Protein AF-C7LYZ7-F1 (afdb_monomer)

Secondary structure (DSSP, 8-state):
--SSHHHHT-GGGTHHHHHHHHHHHHHHHHHHHHHHHHHIIIIIIS--S-HHHHHHHHHHHHHHHHHHHIIIIII----STTHHHHHHHHHHHHHHHHHHHHHHHHHHHHHHHHTT--HHHHHHHHHHHHHHHHHHHHHHHHHHHHHHHHTTTTSTTTSSTT-

pLDDT: mean 71.17, std 13.82, range [43.56, 90.25]

Structure (mmCIF, N/CA/C/O backbone):
data_AF-C7LYZ7-F1
#
_entry.id   AF-C7LYZ7-F1
#
loop_
_atom_site.group_PDB
_atom_site.id
_atom_site.type_symbol
_atom_site.label_atom_id
_atom_site.label_alt_id
_atom_site.label_comp_id
_atom_site.label_asym_id
_atom_site.label_entity_id
_atom_site.label_seq_id
_atom_site.pdbx_PDB_ins_code
_atom_site.Cartn_x
_atom_site.Cartn_y
_atom_site.Cartn_z
_atom_site.occupancy
_atom_site.B_iso_or_equiv
_atom_site.auth_seq_id
_atom_site.auth_comp_id
_atom_site.auth_asym_id
_atom_site.auth_atom_id
_atom_site.pdbx_PDB_model_num
ATOM 1 N N . MET A 1 1 ? -44.306 13.795 14.047 1.00 50.28 1 MET A N 1
ATOM 2 C CA . MET A 1 1 ? -44.789 12.397 13.945 1.00 50.28 1 MET A CA 1
ATOM 3 C C . MET A 1 1 ? -43.818 11.429 13.235 1.00 50.28 1 MET A C 1
ATOM 5 O O . MET A 1 1 ? -44.211 10.311 12.965 1.00 50.28 1 MET A O 1
ATOM 9 N N . GLY A 1 2 ? -42.547 11.789 12.971 1.00 52.91 2 GLY A N 1
ATOM 10 C CA . GLY A 1 2 ? -41.602 10.920 12.230 1.00 52.91 2 GLY A CA 1
ATOM 11 C C . GLY A 1 2 ? -40.588 10.125 13.072 1.00 52.91 2 GLY A C 1
ATOM 12 O O . GLY A 1 2 ? -39.885 9.275 12.542 1.00 52.91 2 GLY A O 1
ATOM 13 N N . ARG A 1 3 ? -40.490 10.374 14.387 1.00 52.78 3 ARG A N 1
ATOM 14 C CA . ARG A 1 3 ? -39.465 9.744 15.248 1.00 52.78 3 ARG A CA 1
ATOM 15 C C . ARG A 1 3 ? -39.815 8.332 15.741 1.00 52.78 3 ARG A C 1
ATOM 17 O O . ARG A 1 3 ? -38.897 7.577 16.025 1.00 52.78 3 ARG A O 1
ATOM 24 N N . ARG A 1 4 ? -41.104 7.970 15.806 1.00 51.31 4 ARG A N 1
ATOM 25 C CA . ARG A 1 4 ? -41.562 6.659 16.316 1.00 51.31 4 ARG A CA 1
ATOM 26 C C . ARG A 1 4 ? -41.481 5.525 15.287 1.00 51.31 4 ARG A C 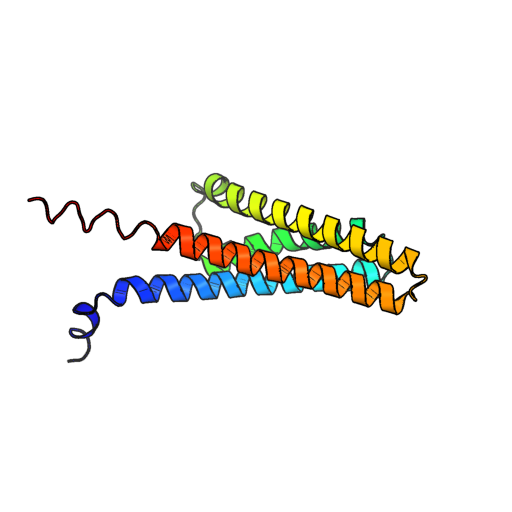1
ATOM 28 O O . ARG A 1 4 ? -41.271 4.384 15.668 1.00 51.31 4 ARG A O 1
ATOM 35 N N . LEU A 1 5 ? -41.571 5.825 13.988 1.00 53.69 5 LEU A N 1
ATOM 36 C CA . LEU A 1 5 ? -41.497 4.794 12.939 1.00 53.69 5 LEU A CA 1
ATOM 37 C C . LEU A 1 5 ? -40.081 4.211 12.770 1.00 53.69 5 LEU A C 1
ATOM 39 O O . LEU A 1 5 ? -39.929 3.065 12.362 1.00 53.69 5 LEU A O 1
ATOM 43 N N . LEU A 1 6 ? -39.043 4.960 13.155 1.00 51.03 6 LEU A N 1
ATOM 44 C CA . LEU A 1 6 ? -37.646 4.509 13.094 1.00 51.03 6 LEU A CA 1
ATOM 45 C C . LEU A 1 6 ? -37.249 3.561 14.241 1.00 51.03 6 LEU A C 1
ATOM 47 O O . LEU A 1 6 ? -36.173 2.963 14.190 1.00 51.03 6 LEU A O 1
ATOM 51 N N . GLU A 1 7 ? -38.083 3.426 15.275 1.00 48.69 7 GLU A N 1
ATOM 52 C CA . GLU A 1 7 ? -37.839 2.518 16.406 1.00 48.69 7 GLU A CA 1
ATOM 53 C C . GLU A 1 7 ? -38.352 1.099 16.141 1.00 48.69 7 GLU A C 1
ATOM 55 O O . GLU A 1 7 ? -37.718 0.142 16.575 1.00 48.69 7 GLU A O 1
ATOM 60 N N . VAL A 1 8 ? -39.424 0.950 15.357 1.00 53.84 8 VAL A N 1
ATOM 61 C CA . VAL A 1 8 ? -40.086 -0.345 15.112 1.00 53.84 8 VAL A CA 1
ATOM 62 C C . VAL A 1 8 ? -39.272 -1.262 14.188 1.00 53.84 8 VAL A C 1
ATOM 64 O O . VAL A 1 8 ? -39.358 -2.478 14.295 1.00 53.84 8 VAL A O 1
ATOM 67 N N . VAL A 1 9 ? -38.423 -0.706 13.318 1.00 53.12 9 VAL A N 1
ATOM 68 C CA . VAL A 1 9 ? -37.686 -1.491 12.303 1.00 53.12 9 VAL A CA 1
ATOM 69 C C . VAL A 1 9 ? -36.287 -1.924 12.782 1.00 53.12 9 VAL A C 1
ATOM 71 O O . VAL A 1 9 ? -35.526 -2.521 12.031 1.00 53.12 9 VAL A O 1
ATOM 74 N N . GLY A 1 10 ? -35.866 -1.599 14.012 1.00 48.47 10 GLY A N 1
ATOM 75 C CA . GLY A 1 10 ? -34.517 -1.955 14.500 1.00 48.47 10 GLY A CA 1
ATOM 76 C C . GLY A 1 10 ? -33.351 -1.314 13.717 1.00 48.47 10 GLY A C 1
ATOM 77 O O . GLY A 1 10 ? -32.180 -1.525 14.043 1.00 48.47 10 GLY A O 1
ATOM 78 N N . LEU A 1 11 ? -33.646 -0.462 12.726 1.00 50.16 11 LEU A N 1
ATOM 79 C CA . LEU A 1 11 ? -32.671 0.167 11.831 1.00 50.16 11 LEU A CA 1
ATOM 80 C C . LEU A 1 11 ? -31.683 1.072 12.573 1.00 50.16 11 LEU A C 1
ATOM 82 O O . LEU A 1 11 ? -30.553 1.241 12.121 1.00 50.16 11 LEU A O 1
ATOM 86 N N . ARG A 1 12 ? -32.042 1.584 13.758 1.00 46.50 12 ARG A N 1
ATOM 87 C CA . ARG A 1 12 ? -31.155 2.404 14.603 1.00 46.50 12 ARG A CA 1
ATOM 88 C C . ARG A 1 12 ? -29.850 1.715 15.015 1.00 46.50 12 ARG A C 1
ATOM 90 O O . ARG A 1 12 ? -28.886 2.424 15.288 1.00 46.50 12 ARG A O 1
ATOM 97 N N . ARG A 1 13 ? -29.781 0.378 15.054 1.00 50.19 13 ARG A N 1
ATOM 98 C CA . ARG A 1 13 ? -28.527 -0.341 15.360 1.00 50.19 13 ARG A CA 1
ATOM 99 C C . ARG A 1 13 ? -27.584 -0.457 14.156 1.00 50.19 13 ARG A C 1
ATOM 101 O O . ARG A 1 13 ? -26.376 -0.533 14.363 1.00 50.19 13 ARG A O 1
ATOM 108 N N . PHE A 1 14 ? -28.098 -0.394 12.925 1.00 48.72 14 PHE A N 1
ATOM 109 C CA . PHE A 1 14 ? -27.309 -0.582 11.698 1.00 48.72 14 PHE A CA 1
ATOM 110 C C . PHE A 1 14 ? -26.725 0.722 11.125 1.00 48.72 14 PHE A C 1
ATOM 112 O O . PHE A 1 14 ? -25.580 0.726 10.672 1.00 48.72 14 PHE A O 1
ATOM 119 N N . VAL A 1 15 ? -27.438 1.853 11.223 1.00 50.16 15 VAL A N 1
ATOM 120 C CA . VAL A 1 15 ? -26.932 3.166 10.758 1.00 50.16 15 VAL A CA 1
ATOM 121 C C . VAL A 1 15 ? -25.587 3.583 11.399 1.00 50.16 15 VAL A C 1
ATOM 123 O O . VAL A 1 15 ? -24.696 4.022 10.670 1.00 50.16 15 VAL A O 1
ATOM 126 N N . PRO A 1 16 ? -25.355 3.423 12.722 1.00 52.34 16 PRO A N 1
ATOM 127 C CA . PRO A 1 16 ? -24.098 3.852 13.341 1.00 52.34 16 PRO A CA 1
ATOM 128 C C . PRO A 1 16 ? -22.909 2.915 13.074 1.00 52.34 16 PRO A C 1
ATOM 130 O O . PRO A 1 16 ? -21.777 3.308 13.363 1.00 52.34 16 PRO A O 1
ATOM 133 N N . LEU A 1 17 ? -23.135 1.696 12.567 1.00 56.53 17 LEU A N 1
ATOM 134 C CA . LEU A 1 17 ? -22.073 0.781 12.123 1.00 56.53 17 LEU A CA 1
ATOM 135 C C . LEU A 1 17 ? -21.602 1.136 10.708 1.00 56.53 17 LEU A C 1
ATOM 137 O O . LEU A 1 17 ? -20.402 1.126 10.445 1.00 56.53 17 LEU A O 1
ATOM 141 N N . TRP A 1 18 ? -22.534 1.522 9.834 1.00 56.28 18 TRP A N 1
ATOM 142 C CA . TRP A 1 18 ? -22.247 1.899 8.450 1.00 56.28 18 TRP A CA 1
ATOM 143 C C . TRP A 1 18 ? -21.460 3.214 8.342 1.00 56.28 18 TRP A C 1
ATOM 145 O O . TRP A 1 18 ? -20.471 3.283 7.620 1.00 56.28 18 TRP A O 1
ATOM 155 N N . ASP A 1 19 ? -21.817 4.238 9.124 1.00 63.03 19 ASP A N 1
ATOM 156 C CA . ASP A 1 19 ? -21.086 5.521 9.141 1.00 63.03 19 ASP A CA 1
ATOM 157 C C . ASP A 1 19 ? -19.657 5.369 9.708 1.00 63.03 19 ASP A C 1
ATOM 159 O O . ASP A 1 19 ? -18.693 5.931 9.189 1.00 63.03 19 ASP A O 1
ATOM 163 N N . ARG A 1 20 ? -19.476 4.524 10.734 1.00 60.47 20 ARG A N 1
ATOM 164 C CA . ARG A 1 20 ? -18.139 4.189 11.260 1.00 60.47 20 ARG A CA 1
ATOM 165 C C . ARG A 1 20 ? -17.304 3.402 10.256 1.00 60.47 20 ARG A C 1
ATOM 167 O O . ARG A 1 20 ? -16.104 3.647 10.151 1.00 60.47 20 ARG A O 1
ATOM 174 N N . PHE A 1 21 ? -17.933 2.495 9.514 1.00 66.50 21 PHE A N 1
ATOM 175 C CA . PHE A 1 21 ? -17.274 1.750 8.452 1.00 66.50 21 PHE A CA 1
ATOM 176 C C . PHE A 1 21 ? -16.768 2.676 7.342 1.00 66.50 21 PHE A C 1
ATOM 178 O O . PHE A 1 21 ? -15.597 2.591 6.988 1.00 66.50 21 PHE A O 1
ATOM 185 N N . TRP A 1 22 ? -17.586 3.612 6.853 1.00 63.69 22 TRP A N 1
ATOM 186 C CA . TRP A 1 22 ? -17.166 4.546 5.802 1.00 63.69 22 TRP A CA 1
ATOM 187 C C . TRP A 1 22 ? -16.063 5.505 6.243 1.00 63.69 22 TRP A C 1
ATOM 189 O O . TRP A 1 22 ? -15.151 5.786 5.470 1.00 63.69 22 TRP A O 1
ATOM 199 N N . ARG A 1 23 ? -16.077 5.961 7.498 1.00 65.31 23 ARG A N 1
ATOM 200 C CA . ARG A 1 23 ? -14.982 6.779 8.048 1.00 65.31 23 ARG A CA 1
ATOM 201 C C . ARG A 1 23 ? -13.684 5.994 8.175 1.00 65.31 23 ARG A C 1
ATOM 203 O O . ARG A 1 23 ? -12.618 6.527 7.879 1.00 65.31 23 ARG 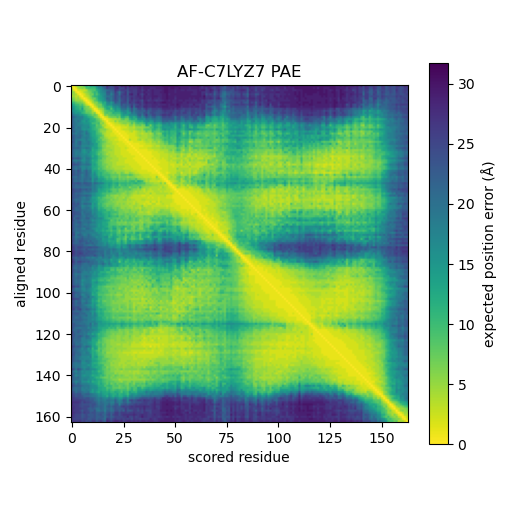A O 1
ATOM 210 N N . TYR A 1 24 ? -13.771 4.726 8.569 1.00 64.06 24 TYR A N 1
ATOM 211 C CA . TYR A 1 24 ? -12.618 3.835 8.588 1.00 64.06 24 TYR A CA 1
ATOM 212 C C . TYR A 1 24 ? -12.090 3.535 7.185 1.00 64.06 24 TYR A C 1
ATOM 214 O O . TYR A 1 24 ? -10.887 3.601 6.948 1.00 64.06 24 TYR A O 1
ATOM 222 N N . ALA A 1 25 ? -12.996 3.244 6.253 1.00 69.06 25 ALA A N 1
ATOM 223 C CA . ALA A 1 25 ? -12.702 3.027 4.847 1.00 69.06 25 ALA A CA 1
ATOM 224 C C . ALA A 1 25 ? -11.985 4.239 4.244 1.00 69.06 25 ALA A C 1
ATOM 226 O O . ALA A 1 25 ? -10.918 4.078 3.661 1.00 69.06 25 ALA A O 1
ATOM 227 N N . ALA A 1 26 ? -12.523 5.443 4.451 1.00 67.62 26 ALA A N 1
ATOM 228 C CA . ALA A 1 26 ? -11.943 6.692 3.971 1.00 67.62 26 ALA A CA 1
ATOM 229 C C . ALA A 1 26 ? -10.573 6.975 4.606 1.00 67.62 26 ALA A C 1
ATOM 231 O O . ALA A 1 26 ? -9.635 7.329 3.896 1.00 67.62 26 ALA A O 1
ATOM 232 N N . GLY A 1 27 ? -10.431 6.758 5.919 1.00 67.44 27 GLY A N 1
ATOM 233 C CA . GLY A 1 27 ? -9.149 6.894 6.615 1.00 67.44 27 GLY A CA 1
ATOM 234 C C . GLY A 1 27 ? -8.094 5.930 6.073 1.00 67.44 27 GLY A C 1
ATOM 235 O O . GLY A 1 27 ? -6.987 6.351 5.761 1.00 67.44 27 GLY A O 1
ATOM 236 N N . SER A 1 28 ? -8.460 4.660 5.878 1.00 68.75 28 SER A N 1
ATOM 237 C CA . SER A 1 28 ? -7.573 3.634 5.319 1.00 68.75 28 SER A CA 1
ATOM 238 C C . SER A 1 28 ? -7.246 3.856 3.836 1.00 68.75 28 SER A C 1
ATOM 240 O O . SER A 1 28 ? -6.181 3.443 3.378 1.00 68.75 28 SER A O 1
ATOM 242 N N . ALA A 1 29 ? -8.152 4.467 3.072 1.00 71.88 29 ALA A N 1
ATOM 243 C CA . ALA A 1 29 ? -7.925 4.799 1.670 1.00 71.88 29 ALA A CA 1
ATOM 244 C C . ALA A 1 29 ? -6.968 5.989 1.533 1.00 71.88 29 ALA A C 1
ATOM 246 O O . ALA A 1 29 ? -6.008 5.911 0.771 1.00 71.88 29 ALA A O 1
ATOM 247 N N . ALA A 1 30 ? -7.163 7.051 2.324 1.00 70.56 30 ALA A N 1
ATOM 248 C CA . ALA A 1 30 ? -6.273 8.216 2.339 1.00 70.56 30 ALA A CA 1
ATOM 249 C C . ALA A 1 30 ? -4.818 7.818 2.625 1.00 70.56 30 ALA A C 1
ATOM 251 O O . ALA A 1 30 ? -3.870 8.366 2.066 1.00 70.56 30 ALA A O 1
ATOM 252 N N . THR A 1 31 ? -4.642 6.812 3.469 1.00 70.94 31 THR A N 1
ATOM 253 C CA . THR A 1 31 ? -3.328 6.318 3.851 1.00 70.94 31 THR A CA 1
ATOM 254 C C . THR A 1 31 ? -2.700 5.404 2.818 1.00 70.94 31 THR A C 1
ATOM 256 O O . THR A 1 31 ? -1.495 5.479 2.600 1.00 70.94 31 THR A O 1
ATOM 259 N N . ALA A 1 32 ? -3.509 4.583 2.143 1.00 75.06 32 ALA A N 1
ATOM 260 C CA . ALA A 1 32 ? -3.043 3.803 1.003 1.00 75.06 32 ALA A CA 1
ATOM 261 C C . ALA A 1 32 ? -2.561 4.731 -0.124 1.00 75.06 32 ALA A C 1
ATOM 263 O O . ALA A 1 32 ? -1.498 4.501 -0.691 1.00 75.06 32 ALA A O 1
ATOM 264 N N . VAL A 1 33 ? -3.285 5.829 -0.378 1.00 80.12 33 VAL A N 1
ATOM 265 C CA . VAL A 1 33 ? -2.866 6.871 -1.330 1.00 80.12 33 VAL A CA 1
ATOM 266 C C . VAL A 1 33 ? -1.533 7.487 -0.916 1.00 80.12 33 VAL A C 1
ATOM 268 O O . VAL A 1 33 ? -0.642 7.610 -1.749 1.00 80.12 33 VAL A O 1
ATOM 271 N N . LEU A 1 34 ? -1.350 7.823 0.364 1.00 82.31 34 LEU A N 1
ATOM 272 C CA . LEU A 1 34 ? -0.072 8.352 0.840 1.00 82.31 34 LEU A CA 1
ATOM 273 C C . LEU A 1 34 ? 1.080 7.363 0.614 1.00 82.31 34 LEU A C 1
ATOM 275 O O . LEU A 1 34 ? 2.111 7.748 0.070 1.00 82.31 34 LEU A O 1
ATOM 279 N N . SER A 1 35 ? 0.903 6.092 0.981 1.00 81.06 35 SER A N 1
ATOM 280 C CA . SER A 1 35 ? 1.904 5.052 0.727 1.00 81.06 35 SER A CA 1
ATOM 281 C C . SER A 1 35 ? 2.199 4.883 -0.766 1.00 81.06 35 SER A C 1
ATOM 283 O O . SER A 1 35 ? 3.360 4.735 -1.133 1.00 81.06 35 SER A O 1
ATOM 285 N N . GLN A 1 36 ? 1.191 4.966 -1.638 1.00 84.62 36 GLN A N 1
ATOM 286 C CA . GLN A 1 36 ? 1.385 4.926 -3.091 1.00 84.62 36 GLN A CA 1
ATOM 287 C C . GLN A 1 36 ? 2.223 6.110 -3.596 1.00 84.62 36 GLN A C 1
ATOM 289 O O . GLN A 1 36 ? 3.091 5.935 -4.449 1.00 84.62 36 GLN A O 1
ATOM 294 N N . LEU A 1 37 ? 1.979 7.317 -3.076 1.00 85.25 37 LEU A N 1
ATOM 295 C CA . LEU A 1 37 ? 2.734 8.512 -3.458 1.00 85.25 37 LEU A CA 1
ATOM 296 C C . LEU A 1 37 ? 4.195 8.425 -3.018 1.00 85.25 37 LEU A C 1
ATOM 298 O O . LEU A 1 37 ? 5.082 8.798 -3.781 1.00 85.25 37 LEU A O 1
ATOM 302 N N . VAL A 1 38 ? 4.458 7.902 -1.818 1.00 84.25 38 VAL A N 1
ATOM 303 C CA . VAL A 1 38 ? 5.836 7.689 -1.353 1.00 84.25 38 VAL A CA 1
ATOM 304 C C . VAL A 1 38 ? 6.551 6.683 -2.252 1.00 84.25 38 VAL A C 1
ATOM 306 O O . VAL A 1 38 ? 7.684 6.946 -2.646 1.00 84.25 38 VAL A O 1
ATOM 309 N N . LEU A 1 39 ? 5.891 5.582 -2.634 1.00 83.12 39 LEU A N 1
ATOM 310 C CA . LEU A 1 39 ? 6.481 4.609 -3.555 1.00 83.12 39 LEU A CA 1
ATOM 311 C C . LEU A 1 39 ? 6.811 5.247 -4.910 1.00 83.12 39 LEU A C 1
ATOM 313 O O . LEU A 1 39 ? 7.936 5.116 -5.381 1.00 83.12 39 LEU A O 1
ATOM 317 N N . LEU A 1 40 ? 5.869 6.004 -5.484 1.00 84.56 40 LEU A N 1
ATOM 318 C CA . LEU A 1 40 ? 6.065 6.722 -6.746 1.00 84.56 40 LEU A CA 1
ATOM 319 C C . LEU A 1 40 ? 7.292 7.644 -6.692 1.00 84.56 40 LEU A C 1
ATOM 321 O O . LEU A 1 40 ? 8.100 7.657 -7.616 1.00 84.56 40 LEU A O 1
ATOM 325 N N . VAL A 1 41 ? 7.449 8.405 -5.607 1.00 84.25 41 VAL A N 1
ATOM 326 C CA . VAL A 1 41 ? 8.579 9.330 -5.453 1.00 84.25 41 VAL A CA 1
ATOM 327 C C . VAL A 1 41 ? 9.895 8.570 -5.297 1.00 84.25 41 VAL A C 1
ATOM 329 O O . VAL A 1 41 ? 10.860 8.858 -6.001 1.00 84.25 41 VAL A O 1
ATOM 332 N N . VAL A 1 42 ? 9.944 7.596 -4.390 1.00 82.94 42 VAL A N 1
ATOM 333 C CA . VAL A 1 42 ? 11.187 6.914 -4.008 1.00 82.94 42 VAL A CA 1
ATOM 334 C C . VAL A 1 42 ? 11.692 5.978 -5.109 1.00 82.94 42 VAL A C 1
ATOM 336 O O . VAL A 1 42 ? 12.891 5.974 -5.393 1.00 82.94 42 VAL A O 1
ATOM 339 N N . TYR A 1 43 ? 10.793 5.221 -5.739 1.00 82.00 43 TYR A N 1
ATOM 340 C CA . TYR A 1 43 ? 11.129 4.232 -6.763 1.00 82.00 43 TYR A CA 1
ATOM 341 C C . TYR A 1 43 ? 11.194 4.847 -8.167 1.00 82.00 43 TYR A C 1
ATOM 343 O O . TYR A 1 43 ? 12.218 4.741 -8.844 1.00 82.00 43 TYR A O 1
ATOM 351 N N . SER A 1 44 ? 10.137 5.550 -8.588 1.00 79.12 44 SER A N 1
ATOM 352 C CA . SER A 1 44 ? 9.977 5.970 -9.989 1.00 79.12 44 SER A CA 1
ATOM 353 C C . SER A 1 44 ? 10.482 7.381 -10.299 1.00 79.12 44 SER A C 1
ATOM 355 O O . SER A 1 44 ? 10.834 7.640 -11.443 1.00 79.12 44 SER A O 1
ATOM 357 N N . LEU A 1 45 ? 10.526 8.312 -9.337 1.00 79.31 45 LEU A N 1
ATOM 358 C CA . LEU A 1 45 ? 11.017 9.678 -9.604 1.00 79.31 45 LEU A CA 1
ATOM 359 C C . LEU A 1 45 ? 12.474 9.883 -9.199 1.00 79.31 45 LEU A C 1
ATOM 361 O O . LEU A 1 45 ? 13.232 10.519 -9.929 1.00 79.31 45 LEU A O 1
ATOM 365 N N . TRP A 1 46 ? 12.861 9.397 -8.022 1.00 82.25 46 TRP A N 1
ATOM 366 C CA . TRP A 1 46 ? 14.198 9.627 -7.473 1.00 82.25 46 TRP A CA 1
ATOM 367 C C . TRP A 1 46 ? 15.122 8.419 -7.571 1.00 82.25 46 TRP A C 1
ATOM 369 O O . TRP A 1 46 ? 16.328 8.587 -7.416 1.00 82.25 46 TRP A O 1
ATOM 379 N N . HIS A 1 47 ? 14.581 7.231 -7.858 1.00 82.75 47 HIS A N 1
ATOM 380 C CA . HIS A 1 47 ? 15.358 6.008 -8.084 1.00 82.75 47 HIS A CA 1
ATOM 381 C C . HIS A 1 47 ? 16.353 5.703 -6.959 1.00 82.75 47 HIS A C 1
ATOM 383 O O . HIS A 1 47 ? 17.472 5.260 -7.202 1.00 82.75 47 HIS A O 1
ATOM 389 N N . LEU A 1 48 ? 15.954 6.004 -5.722 1.00 76.81 48 LEU A N 1
ATOM 390 C CA . LEU A 1 48 ? 16.845 5.940 -4.564 1.00 76.81 48 LEU A CA 1
ATOM 391 C C . LEU A 1 48 ? 17.020 4.518 -4.045 1.00 76.81 48 LEU A C 1
ATOM 393 O O . LEU A 1 48 ? 18.002 4.244 -3.363 1.00 76.81 48 LEU A O 1
ATOM 397 N N . LEU A 1 49 ? 16.036 3.657 -4.301 1.00 83.81 49 LEU A N 1
ATOM 398 C CA . LEU A 1 49 ? 15.935 2.318 -3.741 1.00 83.81 49 LEU A CA 1
ATOM 399 C C . LEU A 1 49 ? 15.417 1.340 -4.792 1.00 83.81 49 LEU A C 1
ATOM 401 O O . LEU A 1 49 ? 14.621 1.710 -5.660 1.00 83.81 49 LEU A O 1
ATOM 405 N N . ASP A 1 50 ? 15.811 0.081 -4.639 1.00 84.31 50 ASP A N 1
ATOM 406 C CA . ASP A 1 50 ? 15.236 -1.032 -5.386 1.00 84.31 50 ASP A CA 1
ATOM 407 C C . ASP A 1 50 ? 13.760 -1.245 -5.013 1.00 84.31 50 ASP A C 1
ATOM 409 O O . ASP A 1 50 ? 13.291 -0.808 -3.958 1.00 84.31 50 ASP A O 1
ATOM 413 N N . ALA A 1 51 ? 13.011 -1.943 -5.875 1.00 79.81 51 ALA A N 1
ATOM 414 C CA . ALA A 1 51 ? 11.552 -2.078 -5.771 1.00 79.81 51 ALA A CA 1
ATOM 415 C C . ALA A 1 51 ? 11.087 -2.575 -4.389 1.00 79.81 51 ALA A C 1
ATOM 417 O O . ALA A 1 51 ? 10.124 -2.060 -3.814 1.00 79.81 51 ALA A O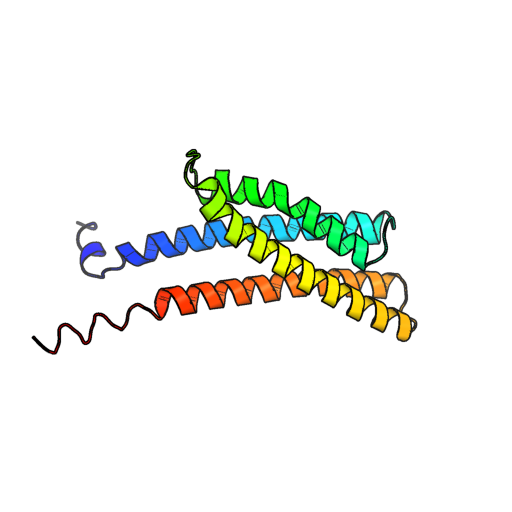 1
ATOM 418 N N . ARG A 1 52 ? 11.815 -3.546 -3.831 1.00 79.69 52 ARG A N 1
ATOM 419 C CA . ARG A 1 52 ? 11.561 -4.111 -2.506 1.00 79.69 52 ARG A CA 1
ATOM 420 C C . ARG A 1 52 ? 11.745 -3.078 -1.392 1.00 79.69 52 ARG A C 1
ATOM 422 O O . ARG A 1 52 ? 10.849 -2.895 -0.569 1.00 79.69 52 ARG A O 1
ATOM 429 N N . ASP A 1 53 ? 12.888 -2.404 -1.361 1.00 80.56 53 ASP A N 1
ATOM 430 C CA . ASP A 1 53 ? 13.217 -1.449 -0.300 1.00 80.56 53 ASP A CA 1
ATOM 431 C C . ASP A 1 53 ? 12.334 -0.201 -0.387 1.00 80.56 53 ASP A C 1
ATOM 433 O O . ASP A 1 53 ? 11.880 0.323 0.634 1.00 80.56 53 ASP A O 1
ATOM 437 N N . ALA A 1 54 ? 11.986 0.216 -1.605 1.00 82.50 54 ALA A N 1
ATOM 438 C CA . ALA A 1 54 ? 11.029 1.284 -1.839 1.00 82.50 54 ALA A CA 1
ATOM 439 C C . ALA A 1 54 ? 9.629 0.929 -1.305 1.00 82.50 54 ALA A C 1
ATOM 441 O O . ALA A 1 54 ? 9.009 1.764 -0.644 1.00 82.50 54 ALA A O 1
ATOM 442 N N . ALA A 1 55 ? 9.145 -0.305 -1.507 1.00 80.56 55 ALA A N 1
ATOM 443 C CA . ALA A 1 55 ? 7.866 -0.775 -0.958 1.00 80.56 55 ALA A CA 1
ATOM 444 C C . ALA A 1 55 ? 7.862 -0.797 0.580 1.00 80.56 55 ALA A C 1
ATOM 446 O O . ALA A 1 55 ? 6.877 -0.389 1.215 1.00 80.56 55 ALA A O 1
ATOM 447 N N . ILE A 1 56 ? 8.982 -1.202 1.189 1.00 82.44 56 ILE A N 1
ATOM 448 C CA . ILE A 1 56 ? 9.152 -1.187 2.644 1.00 82.44 56 ILE A CA 1
ATOM 449 C C . ILE A 1 56 ? 9.074 0.245 3.173 1.00 82.44 56 ILE A C 1
ATOM 451 O O . ILE A 1 56 ? 8.262 0.534 4.057 1.00 82.44 56 ILE A O 1
ATOM 455 N N . VAL A 1 57 ? 9.866 1.161 2.613 1.00 84.31 57 VAL A N 1
ATOM 456 C CA . VAL A 1 57 ? 9.887 2.571 3.027 1.00 84.31 57 VAL A CA 1
ATOM 457 C C . VAL A 1 57 ? 8.524 3.227 2.816 1.00 84.31 57 VAL A C 1
ATOM 459 O O . VAL A 1 57 ? 8.014 3.886 3.723 1.00 84.31 57 VAL A O 1
ATOM 462 N N . ALA A 1 58 ? 7.887 2.997 1.669 1.00 82.94 58 ALA A N 1
ATOM 463 C CA . ALA A 1 58 ? 6.565 3.525 1.349 1.00 82.94 58 ALA A CA 1
ATOM 464 C C . ALA A 1 58 ? 5.491 3.102 2.359 1.00 82.94 58 ALA A C 1
ATOM 466 O O . ALA A 1 58 ? 4.644 3.906 2.771 1.00 82.94 58 ALA A O 1
ATOM 467 N N . THR A 1 59 ? 5.539 1.849 2.804 1.00 78.81 59 THR A N 1
ATOM 468 C CA . THR A 1 59 ? 4.611 1.354 3.819 1.00 78.81 59 THR A CA 1
ATOM 469 C C . THR A 1 59 ? 4.949 1.929 5.194 1.00 78.81 59 THR A C 1
ATOM 471 O O . THR A 1 59 ? 4.056 2.420 5.882 1.00 78.81 59 THR A O 1
ATOM 474 N N . LEU A 1 60 ? 6.228 1.944 5.590 1.00 82.31 60 LEU A N 1
ATOM 475 C CA . LEU A 1 60 ? 6.667 2.468 6.889 1.00 82.31 60 LEU A CA 1
ATOM 476 C C . LEU A 1 60 ? 6.339 3.954 7.065 1.00 82.31 60 LEU A C 1
ATOM 478 O O . LEU A 1 60 ? 5.848 4.343 8.123 1.00 82.31 60 LEU A O 1
ATOM 482 N N . VAL A 1 61 ? 6.539 4.774 6.031 1.00 81.31 61 VAL A N 1
ATOM 483 C CA . VAL A 1 61 ? 6.181 6.203 6.040 1.00 81.31 61 VAL A CA 1
ATOM 484 C C . VAL A 1 61 ? 4.665 6.399 6.116 1.00 81.31 61 VAL A C 1
ATOM 486 O O . VAL A 1 61 ? 4.194 7.352 6.736 1.00 81.31 61 VAL A O 1
ATOM 489 N N . GLY A 1 62 ? 3.882 5.478 5.550 1.00 72.00 62 GLY A N 1
ATOM 490 C CA . GLY A 1 62 ? 2.426 5.496 5.656 1.00 72.00 62 GLY A CA 1
ATOM 491 C C . GLY A 1 62 ? 1.917 5.246 7.078 1.00 72.00 62 GLY A C 1
ATOM 492 O O . GLY A 1 62 ? 0.909 5.829 7.477 1.00 72.00 62 GLY A O 1
ATOM 493 N N . ILE A 1 63 ? 2.600 4.428 7.885 1.00 72.44 63 ILE A N 1
ATOM 494 C CA . ILE A 1 63 ? 2.095 3.964 9.193 1.00 72.44 63 ILE A CA 1
ATOM 495 C C . ILE A 1 63 ? 1.806 5.108 10.193 1.00 72.44 63 ILE A C 1
ATOM 497 O O . ILE A 1 63 ? 0.697 5.116 10.746 1.00 72.44 63 ILE A O 1
ATOM 501 N N . PRO A 1 64 ? 2.717 6.072 10.453 1.00 74.62 64 PRO A N 1
ATOM 502 C CA . PRO A 1 64 ? 2.480 7.145 11.424 1.00 74.62 64 PRO A CA 1
ATOM 503 C C . PRO A 1 64 ? 1.279 8.061 11.111 1.00 74.62 64 PRO A C 1
ATOM 505 O O . PRO A 1 64 ? 0.417 8.214 11.984 1.00 74.62 64 PRO A O 1
ATOM 508 N N . PRO A 1 65 ? 1.150 8.653 9.904 1.00 70.25 65 PRO A N 1
ATOM 509 C CA . PRO A 1 65 ? 0.005 9.502 9.571 1.00 70.25 65 PRO A CA 1
ATOM 510 C C . PRO A 1 65 ? -1.295 8.702 9.535 1.00 70.25 65 PRO A C 1
ATOM 512 O O . PRO A 1 65 ? -2.333 9.212 9.953 1.00 70.25 65 PRO A O 1
ATOM 515 N N . SER A 1 66 ? -1.237 7.429 9.139 1.00 67.12 66 SER A N 1
ATOM 516 C CA . SER A 1 66 ? -2.393 6.537 9.186 1.00 67.12 66 SER A CA 1
ATOM 517 C C . SER A 1 66 ? -2.934 6.336 10.585 1.00 67.12 66 SER A C 1
ATOM 519 O O . SER A 1 66 ? -4.137 6.457 10.812 1.00 67.12 66 SER A O 1
ATOM 521 N N . TYR A 1 67 ? -2.049 6.082 11.545 1.00 67.31 67 TYR A N 1
ATOM 522 C CA . TYR A 1 67 ? -2.428 5.968 12.944 1.00 67.31 67 TYR A CA 1
ATOM 523 C C . TYR A 1 67 ? -3.044 7.275 13.461 1.00 67.31 67 TYR A C 1
ATOM 525 O O . TYR A 1 67 ? -4.075 7.256 14.140 1.00 67.31 67 TYR A O 1
ATOM 533 N N . TRP A 1 68 ? -2.451 8.416 13.101 1.00 67.88 68 TRP A N 1
ATOM 534 C CA . TRP A 1 68 ? -2.919 9.721 13.553 1.00 67.88 68 TRP A CA 1
ATOM 535 C C . TRP A 1 68 ? -4.288 10.091 12.968 1.00 67.88 68 TRP A C 1
ATOM 537 O O . TRP A 1 68 ? -5.164 10.539 13.711 1.00 67.88 68 TRP A O 1
ATOM 547 N N . LEU A 1 69 ? -4.512 9.839 11.674 1.00 66.69 69 LEU A N 1
ATOM 548 C CA . LEU A 1 69 ? -5.793 10.035 10.987 1.00 66.69 69 LEU A CA 1
ATOM 549 C C . LEU A 1 69 ? -6.879 9.120 11.549 1.00 66.69 69 LEU A C 1
ATOM 551 O O . LEU A 1 69 ? -7.952 9.603 11.908 1.00 66.69 69 LEU A O 1
ATOM 555 N N . ASN A 1 70 ? -6.597 7.823 11.709 1.00 63.34 70 ASN A N 1
ATOM 556 C CA . ASN A 1 70 ? -7.561 6.901 12.309 1.00 63.34 70 ASN A CA 1
ATOM 557 C C . ASN A 1 70 ? -7.975 7.406 13.694 1.00 63.34 70 ASN A C 1
ATOM 559 O O . ASN A 1 70 ? -9.152 7.603 13.985 1.00 63.34 70 ASN A O 1
ATOM 563 N N . ARG A 1 71 ? -6.999 7.704 14.546 1.00 63.78 71 ARG A N 1
ATOM 564 C CA . ARG A 1 71 ? -7.259 8.083 15.932 1.00 63.78 71 ARG A CA 1
ATOM 565 C C . ARG A 1 71 ? -8.015 9.404 16.066 1.00 63.78 71 ARG A C 1
ATOM 567 O O . ARG A 1 71 ? -9.017 9.475 16.782 1.00 63.78 71 ARG A O 1
ATOM 574 N N . SER A 1 72 ? -7.507 10.459 15.436 1.00 63.44 72 SER A N 1
ATOM 575 C CA . SER A 1 72 ? -8.011 11.822 15.629 1.00 63.44 72 SER A CA 1
ATOM 576 C C . SER A 1 72 ? -9.320 12.067 14.879 1.00 63.44 72 SER A C 1
ATOM 578 O O . SER A 1 72 ? -10.223 12.709 15.421 1.00 63.44 72 SER A O 1
ATOM 580 N N . TRP A 1 73 ? -9.453 11.511 13.673 1.00 61.78 73 TRP A N 1
ATOM 581 C CA . TRP A 1 73 ? -10.565 11.803 12.777 1.00 61.78 73 TRP A CA 1
ATOM 582 C C . TRP A 1 73 ? -11.677 10.757 12.856 1.00 61.78 73 TRP A C 1
ATOM 584 O O . TRP A 1 73 ? -12.833 11.113 13.094 1.00 61.78 73 TRP A O 1
ATOM 594 N N . ALA A 1 74 ? -11.349 9.467 12.736 1.00 55.72 74 ALA A N 1
ATOM 595 C CA . ALA A 1 74 ? -12.374 8.425 12.679 1.00 55.72 74 ALA A CA 1
ATOM 596 C C . ALA A 1 74 ? -12.955 8.076 14.063 1.00 55.72 74 ALA A C 1
ATOM 598 O O . ALA A 1 74 ? -14.167 7.872 14.177 1.00 55.72 74 ALA A O 1
ATOM 599 N N . TRP A 1 75 ? -12.144 8.085 15.130 1.00 55.78 75 TRP A N 1
ATOM 600 C CA . TRP A 1 75 ? -12.617 7.715 16.474 1.00 55.78 75 TRP A CA 1
ATOM 601 C C . TRP A 1 75 ? -12.834 8.884 17.438 1.00 55.78 75 TRP A C 1
ATOM 603 O O . TRP A 1 75 ? -13.576 8.715 18.404 1.00 55.78 75 TRP A O 1
ATOM 613 N N . ARG A 1 76 ? -12.249 10.069 17.199 1.00 59.72 76 ARG A N 1
ATOM 614 C CA . ARG A 1 76 ? -12.348 11.252 18.090 1.00 59.72 76 ARG A CA 1
ATOM 615 C C . ARG A 1 76 ? -12.077 10.924 19.579 1.00 59.72 76 ARG A C 1
ATOM 617 O O . ARG A 1 76 ? -12.633 11.575 20.463 1.00 59.72 76 ARG A O 1
ATOM 624 N N . ARG A 1 77 ? -11.250 9.911 19.885 1.00 55.28 77 ARG A N 1
ATOM 625 C CA . ARG A 1 77 ? -10.950 9.458 21.262 1.00 55.28 77 ARG A CA 1
ATOM 626 C C . ARG A 1 77 ? -9.609 10.014 21.760 1.00 55.28 77 ARG A C 1
ATOM 628 O O . ARG A 1 77 ? -8.592 9.922 21.075 1.00 55.28 77 ARG A O 1
ATOM 635 N N . ARG A 1 78 ? -9.611 10.587 22.972 1.00 55.91 78 ARG A N 1
ATOM 636 C CA . ARG A 1 78 ? -8.448 11.221 23.638 1.00 55.91 78 ARG A CA 1
ATOM 637 C C . ARG A 1 78 ? -7.867 10.424 24.821 1.00 55.91 78 ARG A C 1
ATOM 639 O O . ARG A 1 78 ? -6.893 10.881 25.409 1.00 55.91 78 ARG A O 1
ATOM 646 N N . ASP A 1 79 ? -8.423 9.265 25.178 1.00 56.41 79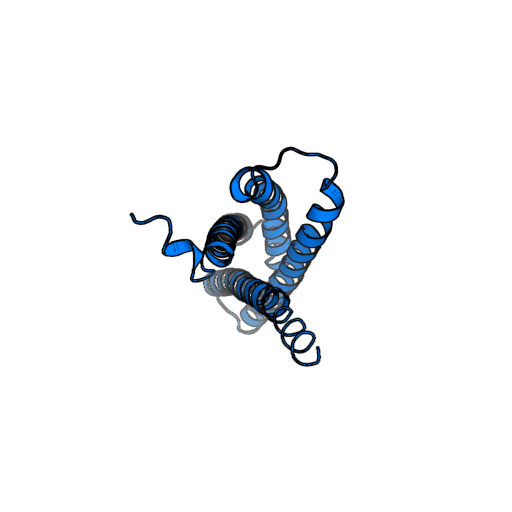 ASP A N 1
ATOM 647 C CA . ASP A 1 79 ? -7.992 8.510 26.368 1.00 56.41 79 ASP A CA 1
ATOM 648 C C . ASP A 1 79 ? -6.675 7.723 26.148 1.00 56.41 79 ASP A C 1
ATOM 650 O O . ASP A 1 79 ? -6.300 7.412 25.014 1.00 56.41 79 ASP A O 1
ATOM 654 N N . ARG A 1 80 ? -5.919 7.475 27.232 1.00 53.09 80 ARG A N 1
ATOM 655 C CA . ARG A 1 80 ? -4.607 6.788 27.215 1.00 53.09 80 ARG A CA 1
ATOM 656 C C . ARG A 1 80 ? -4.661 5.316 27.658 1.00 53.09 80 ARG A C 1
ATOM 658 O O . ARG A 1 80 ? -3.654 4.628 27.526 1.00 53.09 80 ARG A O 1
ATOM 665 N N . SER A 1 81 ? -5.777 4.815 28.192 1.00 52.00 81 SER A N 1
ATOM 666 C CA . SER A 1 81 ? -5.805 3.480 28.823 1.00 52.00 81 SER A CA 1
ATOM 667 C C . SER A 1 81 ? -5.904 2.322 27.818 1.00 52.00 81 SER A C 1
ATOM 669 O O . SER A 1 81 ? -5.482 1.204 28.099 1.00 52.00 81 SER A O 1
ATOM 671 N N . SER A 1 82 ? -6.397 2.602 26.612 1.00 56.53 82 SER A N 1
ATOM 672 C CA . SER A 1 82 ? -6.642 1.628 25.541 1.00 56.53 82 SER A CA 1
ATOM 673 C C . SER A 1 82 ? -5.490 1.491 24.529 1.00 56.53 82 SER A C 1
ATOM 675 O O . SER A 1 82 ? -5.545 0.624 23.654 1.00 56.53 82 SER A O 1
ATOM 677 N N . LEU A 1 83 ? -4.423 2.298 24.666 1.00 56.41 83 LEU A N 1
ATOM 678 C CA . LEU A 1 83 ? -3.363 2.487 23.661 1.00 56.41 83 LEU A CA 1
ATOM 679 C C . LEU A 1 83 ? -2.795 1.173 23.113 1.00 56.41 83 LEU A C 1
ATOM 681 O O . LEU A 1 83 ? -2.801 0.965 21.907 1.00 56.41 83 LEU A O 1
ATOM 685 N N . ALA A 1 84 ? -2.333 0.264 23.972 1.00 56.69 84 ALA A N 1
ATOM 686 C CA . ALA A 1 84 ? -1.695 -0.971 23.514 1.00 56.69 84 ALA A CA 1
ATOM 687 C C . ALA A 1 84 ? -2.693 -1.965 22.897 1.00 56.69 84 ALA A C 1
ATOM 689 O O . ALA A 1 84 ? -2.361 -2.654 21.935 1.00 56.69 84 ALA A O 1
ATOM 690 N N . ARG A 1 85 ? -3.927 -2.020 23.416 1.00 59.50 85 ARG A N 1
ATOM 691 C CA . ARG A 1 85 ? -4.956 -2.975 22.972 1.00 59.50 85 ARG A CA 1
ATOM 692 C C . ARG A 1 85 ? -5.549 -2.594 21.609 1.00 59.50 85 ARG A C 1
ATOM 694 O O . ARG A 1 85 ? -5.974 -3.478 20.874 1.00 59.50 85 ARG A O 1
ATOM 701 N N . GLU A 1 86 ? -5.531 -1.308 21.257 1.00 58.62 86 GLU A N 1
ATOM 702 C CA . GLU A 1 86 ? -5.957 -0.803 19.944 1.00 58.62 86 GLU A CA 1
ATOM 703 C C . GLU A 1 86 ? -4.801 -0.738 18.927 1.00 58.62 86 GLU A C 1
ATOM 705 O O . GLU A 1 86 ? -5.002 -1.009 17.742 1.00 58.62 86 GLU A O 1
ATOM 710 N N . VAL A 1 87 ? -3.576 -0.436 19.376 1.00 62.78 87 VAL A N 1
ATOM 711 C CA . VAL A 1 87 ? -2.391 -0.339 18.505 1.00 62.78 87 VAL A CA 1
ATOM 712 C C . VAL A 1 87 ? -1.932 -1.706 18.004 1.00 62.78 87 VAL A C 1
ATOM 714 O O . VAL A 1 87 ? -1.588 -1.815 16.830 1.00 62.78 87 VAL A O 1
ATOM 717 N N . LEU A 1 88 ? -1.955 -2.755 18.837 1.00 63.00 88 LEU A N 1
ATOM 718 C CA . LEU A 1 88 ? -1.481 -4.089 18.439 1.00 63.00 88 LEU A CA 1
ATOM 719 C C . LEU A 1 88 ? -2.168 -4.637 17.172 1.00 63.00 88 LEU A C 1
ATOM 721 O O . LEU A 1 88 ? -1.460 -4.985 16.227 1.00 63.00 88 LEU A O 1
ATOM 725 N N . PRO A 1 89 ? -3.515 -4.700 17.095 1.00 66.88 89 PRO A N 1
ATOM 726 C CA . PRO A 1 89 ? -4.185 -5.216 15.902 1.00 66.88 89 PRO A CA 1
ATOM 727 C C . PRO A 1 89 ? -3.972 -4.317 14.679 1.00 66.88 89 PRO A C 1
ATOM 729 O O . PRO A 1 89 ? -3.871 -4.819 13.561 1.00 66.88 89 PRO A O 1
ATOM 732 N N . TYR A 1 90 ? -3.849 -3.002 14.877 1.00 65.12 90 TYR A N 1
ATOM 733 C CA . TYR A 1 90 ? -3.529 -2.076 13.794 1.00 65.12 90 TYR A CA 1
ATOM 734 C C . TYR A 1 90 ? -2.122 -2.318 13.231 1.00 65.12 90 TYR A C 1
ATOM 736 O O . TYR A 1 90 ? -1.960 -2.448 12.020 1.00 65.12 90 TYR A O 1
ATOM 744 N N . VAL A 1 91 ? -1.112 -2.430 14.096 1.00 67.12 91 VAL A N 1
ATOM 745 C CA . VAL A 1 91 ? 0.272 -2.714 13.696 1.00 67.12 91 VAL A CA 1
ATOM 746 C C . VAL A 1 91 ? 0.369 -4.083 13.029 1.00 67.12 91 VAL A C 1
ATOM 748 O O . VAL A 1 91 ? 0.984 -4.185 11.975 1.00 67.12 91 VAL A O 1
ATOM 751 N N . ALA A 1 92 ? -0.292 -5.112 13.565 1.00 72.69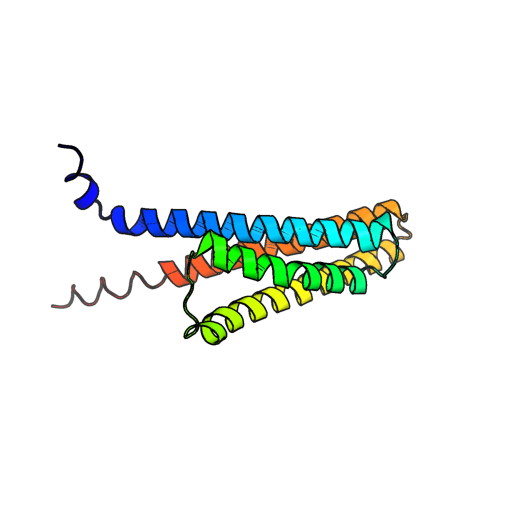 92 ALA A N 1
ATOM 752 C CA . ALA A 1 92 ? -0.323 -6.440 12.954 1.00 72.69 92 ALA A CA 1
ATOM 753 C C . ALA A 1 92 ? -0.911 -6.415 11.531 1.00 72.69 92 ALA A C 1
ATOM 755 O O . ALA A 1 92 ? -0.361 -7.029 10.615 1.00 72.69 92 ALA A O 1
ATOM 756 N N . MET A 1 93 ? -1.991 -5.658 11.315 1.00 72.69 93 MET A N 1
ATOM 757 C CA . MET A 1 93 ? -2.559 -5.466 9.977 1.00 72.69 93 MET A CA 1
ATOM 758 C C . MET A 1 93 ? -1.609 -4.699 9.056 1.00 72.69 93 MET A C 1
ATOM 760 O O . MET A 1 93 ? -1.418 -5.115 7.919 1.00 72.69 93 MET A O 1
ATOM 764 N N . SER A 1 94 ? -0.978 -3.627 9.538 1.00 71.88 94 SER A N 1
ATOM 765 C CA . SER A 1 94 ? -0.000 -2.863 8.753 1.00 71.88 94 SER A CA 1
ATOM 766 C C . SER A 1 94 ? 1.214 -3.708 8.362 1.00 71.88 94 SER A C 1
ATOM 768 O O . SER A 1 94 ? 1.676 -3.619 7.231 1.00 71.88 94 SER A O 1
ATOM 770 N N . LEU A 1 95 ? 1.696 -4.572 9.260 1.00 79.75 95 LEU A N 1
ATOM 771 C CA . LEU A 1 95 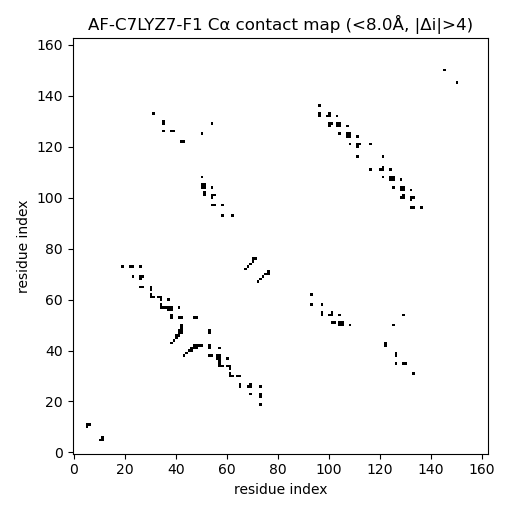? 2.779 -5.517 8.979 1.00 79.75 95 LEU A CA 1
ATOM 772 C C . LEU A 1 95 ? 2.358 -6.585 7.967 1.00 79.75 95 LEU A C 1
ATOM 774 O O . LEU A 1 95 ? 3.138 -6.937 7.090 1.00 79.75 95 LEU A O 1
ATOM 778 N N . THR A 1 96 ? 1.116 -7.062 8.041 1.00 81.56 96 THR A N 1
ATOM 779 C CA . THR A 1 96 ? 0.576 -7.990 7.037 1.00 81.56 96 THR A CA 1
ATOM 780 C C . THR A 1 96 ? 0.556 -7.327 5.661 1.00 81.56 96 THR A C 1
ATOM 782 O O . THR A 1 96 ? 1.023 -7.914 4.687 1.00 81.56 96 THR A O 1
ATOM 785 N N . SER A 1 97 ? 0.088 -6.077 5.586 1.00 77.75 97 SER A N 1
ATOM 786 C CA . SER A 1 97 ? 0.098 -5.315 4.338 1.00 77.75 97 SER A CA 1
ATOM 787 C C . SER A 1 97 ? 1.501 -5.065 3.813 1.00 77.75 97 SER A C 1
ATOM 789 O O . SER A 1 97 ? 1.732 -5.214 2.616 1.00 77.75 97 SER A O 1
ATOM 791 N N . LEU A 1 98 ? 2.441 -4.741 4.700 1.00 80.50 98 LEU A N 1
ATOM 792 C CA . LEU A 1 98 ? 3.849 -4.582 4.363 1.00 80.50 98 LEU A CA 1
ATOM 793 C C . LEU A 1 98 ? 4.408 -5.859 3.728 1.00 80.50 98 LEU A C 1
ATOM 795 O O . LEU A 1 98 ? 4.966 -5.796 2.639 1.00 80.50 98 LEU A O 1
ATOM 799 N N . ILE A 1 99 ? 4.229 -7.014 4.372 1.00 85.94 99 ILE A N 1
ATOM 800 C CA . ILE A 1 99 ? 4.777 -8.291 3.893 1.00 85.94 99 ILE A CA 1
ATOM 801 C C . ILE A 1 99 ? 4.192 -8.650 2.527 1.00 85.94 99 ILE A C 1
ATOM 803 O O . ILE A 1 99 ? 4.941 -8.940 1.597 1.00 85.94 99 ILE A O 1
ATOM 807 N N . VAL A 1 100 ? 2.864 -8.600 2.396 1.00 86.69 100 VAL A N 1
ATOM 808 C CA . VAL A 1 100 ? 2.174 -8.991 1.161 1.00 86.69 100 VAL A CA 1
ATOM 809 C C . VAL A 1 100 ? 2.541 -8.063 0.006 1.00 86.69 100 VAL A C 1
ATOM 811 O O . VAL A 1 100 ? 2.875 -8.548 -1.070 1.00 86.69 100 VAL A O 1
ATOM 814 N N . SER A 1 101 ? 2.526 -6.744 0.224 1.00 81.62 101 SER A N 1
ATOM 815 C CA . SER A 1 101 ? 2.863 -5.775 -0.827 1.00 81.62 101 SER A CA 1
ATOM 816 C C . SER A 1 101 ? 4.331 -5.852 -1.240 1.00 81.62 101 SER A C 1
ATOM 818 O O . SER A 1 101 ? 4.621 -5.848 -2.433 1.00 81.62 101 SER A O 1
ATOM 820 N N . THR A 1 102 ? 5.246 -5.988 -0.277 1.00 82.44 102 THR A N 1
ATOM 821 C CA . THR A 1 102 ? 6.686 -6.117 -0.545 1.00 82.44 102 THR A CA 1
ATOM 822 C C . THR A 1 102 ? 6.971 -7.375 -1.354 1.00 82.44 102 THR A C 1
ATOM 824 O O . THR A 1 102 ? 7.663 -7.309 -2.364 1.00 82.44 102 THR A O 1
ATOM 827 N N . TRP A 1 103 ? 6.406 -8.515 -0.946 1.00 89.69 103 TRP A N 1
ATOM 828 C CA . TRP A 1 103 ? 6.597 -9.778 -1.652 1.00 89.69 103 TRP A CA 1
ATOM 829 C C . TRP A 1 103 ? 6.005 -9.744 -3.064 1.00 89.69 103 TRP A C 1
ATOM 831 O O . TRP A 1 103 ? 6.657 -10.166 -4.014 1.00 89.69 103 TRP A O 1
ATOM 841 N N . ALA A 1 104 ? 4.798 -9.195 -3.223 1.00 87.94 104 ALA A N 1
ATOM 842 C CA . ALA A 1 104 ? 4.161 -9.082 -4.530 1.00 87.94 104 ALA A CA 1
ATOM 843 C C . ALA A 1 104 ? 4.976 -8.198 -5.487 1.00 87.94 104 ALA A C 1
ATOM 845 O O . ALA A 1 104 ? 5.208 -8.587 -6.630 1.00 87.94 104 ALA A O 1
ATOM 846 N N . VAL A 1 105 ? 5.444 -7.037 -5.015 1.00 87.38 105 VAL A N 1
ATOM 847 C CA . VAL A 1 105 ? 6.288 -6.120 -5.796 1.00 87.38 105 VAL A CA 1
ATOM 848 C C . VAL A 1 105 ? 7.608 -6.773 -6.195 1.00 87.38 105 VAL A C 1
ATOM 850 O O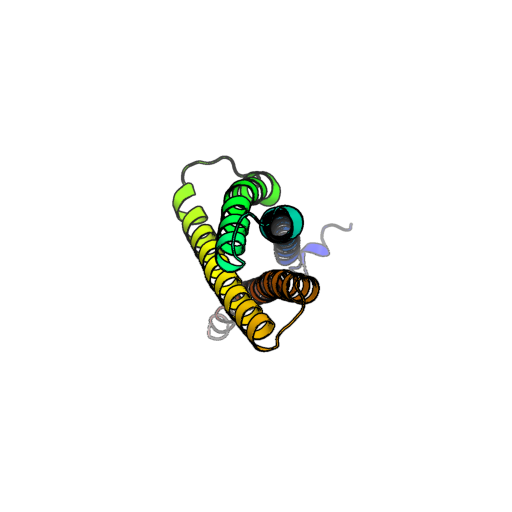 . VAL A 1 105 ? 7.999 -6.663 -7.354 1.00 87.38 105 VAL A O 1
ATOM 853 N N . ASP A 1 106 ? 8.268 -7.472 -5.272 1.00 87.12 106 ASP A N 1
ATOM 854 C CA . ASP A 1 106 ? 9.544 -8.151 -5.523 1.00 87.12 106 ASP A CA 1
ATOM 855 C C . ASP A 1 106 ? 9.404 -9.221 -6.618 1.00 87.12 106 ASP A C 1
ATOM 857 O O . ASP A 1 106 ? 10.142 -9.224 -7.604 1.00 87.12 106 ASP A O 1
ATOM 861 N N . VAL A 1 107 ? 8.370 -10.064 -6.516 1.00 88.56 107 VAL A N 1
ATOM 862 C CA . VAL A 1 107 ? 8.063 -11.089 -7.524 1.00 88.56 107 VAL A CA 1
ATOM 863 C C . VAL A 1 107 ? 7.729 -10.456 -8.874 1.00 88.56 107 VAL A C 1
ATOM 865 O O . V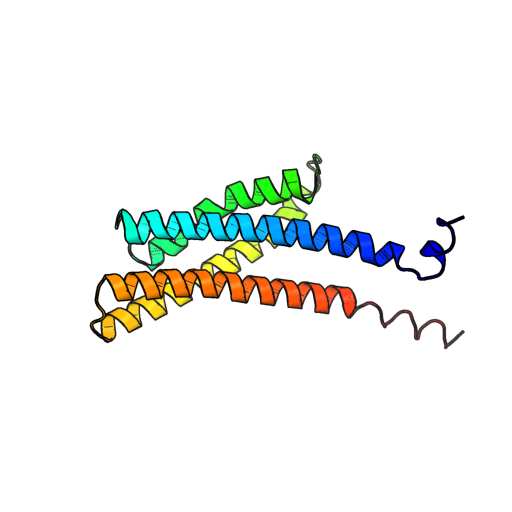AL A 1 107 ? 8.235 -10.909 -9.902 1.00 88.56 107 VAL A O 1
ATOM 868 N N . ALA A 1 108 ? 6.891 -9.420 -8.893 1.00 87.81 108 ALA A N 1
ATOM 869 C CA . ALA A 1 108 ? 6.478 -8.761 -10.127 1.00 87.81 108 ALA A CA 1
ATOM 870 C C . ALA A 1 108 ? 7.656 -8.064 -10.826 1.00 87.81 108 ALA A C 1
ATOM 872 O O . ALA A 1 108 ? 7.809 -8.178 -12.043 1.00 87.81 108 ALA A O 1
ATOM 873 N N . HIS A 1 109 ? 8.527 -7.408 -10.058 1.00 87.44 109 HIS A N 1
ATOM 874 C CA . HIS A 1 109 ? 9.736 -6.778 -10.575 1.00 87.44 109 HIS A CA 1
ATOM 875 C C . HIS A 1 109 ? 10.720 -7.811 -11.140 1.00 87.44 109 HIS A C 1
ATOM 877 O O . HIS A 1 109 ? 11.207 -7.642 -12.258 1.00 87.44 109 HIS A O 1
ATOM 883 N N . ALA A 1 110 ? 10.950 -8.919 -10.428 1.00 87.19 110 ALA A N 1
ATOM 884 C CA . ALA A 1 110 ? 11.815 -10.000 -10.898 1.00 87.19 110 ALA A CA 1
ATOM 885 C C . ALA A 1 110 ? 11.315 -10.617 -12.217 1.00 87.19 110 ALA A C 1
ATOM 887 O O . ALA A 1 110 ? 12.109 -10.869 -13.124 1.00 87.19 110 ALA A O 1
ATOM 888 N N . HIS A 1 111 ? 9.999 -10.810 -12.362 1.00 89.44 111 HIS A N 1
ATOM 889 C CA . HIS A 1 111 ? 9.407 -11.290 -13.615 1.00 89.44 111 HIS A CA 1
ATOM 890 C C . HIS A 1 111 ? 9.547 -10.270 -14.750 1.00 89.44 111 HIS A C 1
ATOM 892 O O . HIS A 1 111 ? 9.876 -10.652 -15.872 1.00 89.44 111 HIS A O 1
ATOM 898 N N . ALA A 1 112 ? 9.339 -8.979 -14.476 1.00 85.44 112 ALA A N 1
ATOM 899 C CA . ALA A 1 112 ? 9.515 -7.927 -15.474 1.00 85.44 112 ALA A CA 1
ATOM 900 C C . ALA A 1 112 ? 10.971 -7.859 -15.974 1.00 85.44 112 ALA A C 1
ATOM 902 O O . ALA A 1 112 ? 11.208 -7.785 -17.179 1.00 85.44 112 ALA A O 1
ATOM 903 N N . LEU A 1 113 ? 11.948 -7.972 -15.068 1.00 86.00 113 LEU A N 1
ATOM 904 C CA . LEU A 1 113 ? 13.367 -8.053 -15.422 1.00 86.00 113 LEU A CA 1
ATOM 905 C C . LEU A 1 113 ? 13.682 -9.283 -16.280 1.00 86.00 113 LEU A C 1
ATOM 907 O O . LEU A 1 113 ? 14.367 -9.159 -17.294 1.00 86.00 113 LEU A O 1
ATOM 911 N N . ALA A 1 114 ? 13.157 -10.456 -15.915 1.00 87.88 114 ALA A N 1
ATOM 912 C CA . ALA A 1 114 ? 13.382 -11.699 -16.657 1.00 87.88 114 ALA A CA 1
ATOM 913 C C . ALA A 1 114 ? 12.837 -11.651 -18.096 1.00 87.88 114 ALA A C 1
ATOM 915 O O . ALA A 1 114 ? 13.381 -12.302 -18.986 1.00 87.88 114 ALA A O 1
ATOM 916 N N . LEU A 1 115 ? 11.788 -10.860 -18.334 1.00 89.31 115 LEU A N 1
ATOM 917 C CA . LEU A 1 115 ? 11.199 -10.638 -19.657 1.00 89.31 115 LEU A CA 1
ATOM 918 C C . LEU A 1 115 ? 11.910 -9.537 -20.464 1.00 89.31 115 LEU A C 1
ATOM 920 O O . LEU A 1 115 ? 11.488 -9.235 -21.578 1.00 89.31 115 LEU A O 1
ATOM 924 N N . GLY A 1 116 ? 12.970 -8.927 -19.923 1.00 86.62 116 GLY A N 1
ATOM 925 C CA . GLY A 1 116 ? 13.669 -7.811 -20.562 1.00 86.62 116 GLY A CA 1
ATOM 926 C C . GLY A 1 116 ? 12.814 -6.546 -20.658 1.00 86.62 116 GLY A C 1
ATOM 927 O O . GLY A 1 116 ? 13.018 -5.739 -21.564 1.00 86.62 116 GLY A O 1
ATOM 928 N N . ALA A 1 117 ? 11.837 -6.386 -19.758 1.00 87.44 117 ALA A N 1
ATOM 929 C CA . ALA A 1 117 ? 10.903 -5.271 -19.786 1.00 87.44 117 ALA A CA 1
ATOM 930 C C . ALA A 1 117 ? 11.637 -3.932 -19.658 1.00 87.44 117 ALA A C 1
ATOM 932 O O . ALA A 1 117 ? 12.620 -3.808 -18.915 1.00 87.44 117 ALA A O 1
ATOM 933 N N . SER A 1 118 ? 11.136 -2.916 -20.361 1.00 89.12 118 SER A N 1
ATOM 934 C CA . SER A 1 118 ? 11.699 -1.575 -20.276 1.00 89.12 118 SER A CA 1
ATOM 935 C C . SER A 1 118 ? 11.515 -1.007 -18.868 1.00 89.12 118 SER A C 1
ATOM 937 O O . SER A 1 118 ? 10.671 -1.451 -18.090 1.00 89.12 118 SER A O 1
ATOM 939 N N . ARG A 1 119 ? 12.289 0.021 -18.527 1.00 83.81 119 ARG A N 1
ATOM 940 C CA . ARG A 1 119 ? 12.204 0.661 -17.209 1.00 83.81 119 ARG A CA 1
ATOM 941 C C . ARG A 1 119 ? 10.807 1.203 -16.896 1.00 83.81 119 ARG A C 1
ATOM 943 O O . ARG A 1 119 ? 10.350 1.111 -15.765 1.00 83.81 119 ARG A O 1
ATOM 950 N N . LEU A 1 120 ? 10.128 1.716 -17.919 1.00 87.06 120 LEU A N 1
ATOM 951 C CA . LEU A 1 120 ? 8.779 2.260 -17.802 1.00 87.06 120 LEU A CA 1
ATOM 952 C C . LEU A 1 120 ? 7.756 1.139 -17.546 1.00 87.06 120 LEU A C 1
ATOM 954 O O . LEU A 1 120 ? 6.854 1.303 -16.728 1.00 87.06 120 LEU A O 1
ATOM 958 N N . ASP A 1 121 ? 7.949 -0.031 -18.158 1.00 85.94 121 ASP A N 1
ATOM 959 C CA . ASP A 1 121 ? 7.123 -1.214 -17.892 1.00 85.94 121 ASP A CA 1
ATOM 960 C C . ASP A 1 121 ? 7.349 -1.748 -16.474 1.00 85.94 121 ASP A C 1
ATOM 962 O O . ASP A 1 121 ? 6.391 -2.090 -15.783 1.00 85.94 121 ASP A O 1
ATOM 966 N N . GLN A 1 122 ? 8.603 -1.775 -16.008 1.00 83.81 122 GLN A N 1
ATOM 967 C CA . GLN A 1 122 ? 8.938 -2.155 -14.632 1.00 83.81 122 GLN A CA 1
ATOM 968 C C . GLN A 1 122 ? 8.266 -1.214 -13.622 1.00 83.81 122 GLN A C 1
ATOM 970 O O . GLN A 1 122 ? 7.654 -1.696 -12.669 1.00 83.81 122 GLN A O 1
ATOM 975 N N . ASP A 1 123 ? 8.302 0.101 -13.861 1.00 85.06 123 ASP A N 1
ATOM 976 C CA . ASP A 1 123 ? 7.615 1.105 -13.040 1.00 85.06 123 ASP A CA 1
ATOM 977 C C . ASP A 1 123 ? 6.102 0.861 -12.978 1.00 85.06 123 ASP A C 1
ATOM 979 O O . ASP A 1 123 ? 5.524 0.810 -11.889 1.00 85.06 123 ASP A O 1
ATOM 983 N N . ILE A 1 124 ? 5.453 0.659 -14.129 1.00 88.75 124 ILE A N 1
ATOM 984 C CA . ILE A 1 124 ? 4.009 0.391 -14.199 1.00 88.75 124 ILE A CA 1
ATOM 985 C C . ILE A 1 124 ? 3.659 -0.893 -13.442 1.00 88.75 124 ILE A C 1
ATOM 987 O O . ILE A 1 124 ? 2.699 -0.909 -12.667 1.00 88.75 124 ILE A O 1
ATOM 991 N N . VAL A 1 125 ? 4.436 -1.959 -13.638 1.00 90.25 125 VAL A N 1
ATOM 992 C CA . VAL A 1 125 ? 4.215 -3.254 -12.985 1.00 90.25 125 VAL A CA 1
ATOM 993 C C . VAL A 1 125 ? 4.377 -3.136 -11.472 1.00 90.25 125 VAL A C 1
ATOM 995 O O . VAL A 1 125 ? 3.508 -3.606 -10.736 1.00 90.25 125 VAL A O 1
ATOM 998 N N . VAL A 1 126 ? 5.431 -2.478 -10.988 1.00 87.69 126 VAL A N 1
ATOM 999 C CA . VAL A 1 126 ? 5.676 -2.287 -9.550 1.00 87.69 126 VAL A CA 1
ATOM 1000 C C . VAL A 1 126 ? 4.573 -1.442 -8.916 1.00 87.69 126 VAL A C 1
ATOM 1002 O O . VAL A 1 126 ? 3.967 -1.857 -7.925 1.00 87.69 126 VAL A O 1
ATOM 1005 N N . GLN A 1 127 ? 4.242 -0.300 -9.520 1.00 86.94 127 GLN A N 1
ATOM 1006 C CA . GLN A 1 127 ? 3.212 0.611 -9.020 1.00 86.94 127 GLN A CA 1
ATOM 1007 C C . GLN A 1 127 ? 1.827 -0.039 -9.011 1.00 86.94 127 GLN A C 1
ATOM 1009 O O . GLN A 1 127 ? 1.097 0.073 -8.021 1.00 86.94 127 GLN A O 1
ATOM 1014 N N . GLY A 1 128 ? 1.480 -0.741 -10.092 1.00 87.88 128 GLY A N 1
ATOM 1015 C CA . GLY A 1 128 ? 0.223 -1.467 -10.226 1.00 87.88 128 GLY A CA 1
ATOM 1016 C C . GLY A 1 128 ? 0.112 -2.621 -9.233 1.00 87.88 128 GLY A C 1
ATOM 1017 O O . GLY A 1 128 ? -0.931 -2.788 -8.604 1.00 87.88 128 GLY A O 1
ATOM 1018 N N . THR A 1 129 ? 1.194 -3.375 -9.025 1.00 89.75 129 THR A N 1
ATOM 1019 C CA . THR A 1 129 ? 1.225 -4.510 -8.088 1.00 89.75 129 THR A CA 1
ATOM 1020 C C . THR A 1 129 ? 1.110 -4.056 -6.638 1.00 89.75 129 THR A C 1
ATOM 1022 O O . THR A 1 129 ? 0.360 -4.648 -5.854 1.00 89.75 129 THR A O 1
ATOM 1025 N N . TYR A 1 130 ? 1.805 -2.978 -6.273 1.00 87.50 130 TYR A N 1
ATOM 1026 C CA . TYR A 1 130 ? 1.692 -2.389 -4.945 1.00 87.50 130 TYR A CA 1
ATOM 1027 C C . TYR A 1 130 ? 0.261 -1.908 -4.675 1.00 87.50 130 TYR A C 1
ATOM 1029 O O . TYR A 1 130 ? -0.343 -2.288 -3.669 1.00 87.50 130 TYR A O 1
ATOM 1037 N N . PHE A 1 131 ? -0.331 -1.170 -5.621 1.00 88.19 131 PHE A N 1
ATOM 1038 C CA . PHE A 1 131 ? -1.716 -0.709 -5.526 1.00 88.19 131 PHE A CA 1
ATOM 1039 C C . PHE A 1 131 ? -2.707 -1.875 -5.412 1.00 88.19 131 PHE A C 1
ATOM 1041 O O . PHE A 1 131 ? -3.555 -1.893 -4.516 1.00 88.19 131 PHE A O 1
ATOM 1048 N N . ALA A 1 132 ? -2.577 -2.885 -6.277 1.00 87.69 132 ALA A N 1
ATOM 1049 C CA . ALA A 1 132 ? -3.425 -4.072 -6.267 1.00 87.69 132 ALA A CA 1
ATOM 1050 C C . ALA A 1 132 ? -3.342 -4.819 -4.929 1.00 87.69 132 ALA A C 1
ATOM 1052 O O . ALA A 1 132 ? -4.373 -5.221 -4.389 1.00 87.69 132 ALA A O 1
ATOM 1053 N N . SER A 1 133 ? -2.144 -4.937 -4.350 1.00 87.00 133 SER A N 1
ATOM 1054 C CA . SER A 1 133 ? -1.952 -5.544 -3.029 1.00 87.00 133 SER A CA 1
ATOM 1055 C C . SER A 1 133 ? -2.751 -4.804 -1.956 1.00 87.00 133 SER A C 1
ATOM 1057 O O . SER A 1 133 ? -3.474 -5.430 -1.178 1.00 87.00 133 SER A O 1
ATOM 1059 N N . PHE A 1 134 ? -2.695 -3.468 -1.950 1.00 82.56 134 PHE A N 1
ATOM 1060 C CA . PHE A 1 134 ? -3.488 -2.649 -1.031 1.00 82.56 134 PHE A CA 1
ATOM 1061 C C . PHE A 1 134 ? -4.994 -2.844 -1.224 1.00 82.56 134 PHE A C 1
ATOM 1063 O O . PHE A 1 134 ? -5.712 -3.004 -0.236 1.00 82.56 134 PHE A O 1
ATOM 1070 N N . VAL A 1 135 ? -5.474 -2.875 -2.469 1.00 83.88 135 VAL A N 1
ATOM 1071 C CA . VAL A 1 135 ? -6.895 -3.091 -2.785 1.00 83.88 135 VAL A CA 1
ATOM 1072 C C . VAL A 1 135 ? -7.365 -4.467 -2.308 1.00 83.88 135 VAL A C 1
ATOM 1074 O O . VAL A 1 135 ? -8.376 -4.564 -1.611 1.00 83.88 135 VAL A O 1
ATOM 1077 N N . VAL A 1 136 ? -6.621 -5.530 -2.620 1.00 86.25 136 VAL A N 1
ATOM 1078 C CA . VAL A 1 136 ? -6.960 -6.907 -2.222 1.00 86.25 136 VAL A CA 1
ATOM 1079 C C . VAL A 1 136 ? -7.032 -7.035 -0.703 1.00 86.25 136 VAL A C 1
ATOM 1081 O O . VAL A 1 136 ? -8.014 -7.553 -0.169 1.00 86.25 136 VAL A O 1
ATOM 1084 N N . LEU A 1 137 ? -6.035 -6.515 0.012 1.00 82.88 137 LEU A N 1
ATOM 1085 C CA . LEU A 1 137 ? -6.010 -6.546 1.474 1.00 82.88 137 LEU A CA 1
ATOM 1086 C C . LEU A 1 137 ? -7.142 -5.728 2.090 1.00 82.88 137 LEU A C 1
ATOM 1088 O O . LEU A 1 137 ? -7.716 -6.128 3.105 1.00 82.88 137 LEU A O 1
ATOM 1092 N N . TRP A 1 138 ? -7.491 -4.601 1.473 1.00 80.69 138 TRP A N 1
ATOM 1093 C CA . TRP A 1 138 ? -8.617 -3.784 1.900 1.00 80.69 138 TRP A CA 1
ATOM 1094 C C . TRP A 1 138 ? -9.938 -4.561 1.800 1.00 80.69 138 TRP A C 1
ATOM 1096 O O . TRP A 1 138 ? -10.700 -4.601 2.770 1.00 80.69 138 TRP A O 1
ATOM 1106 N N . PHE A 1 139 ? -10.172 -5.267 0.690 1.00 80.69 139 PHE A N 1
ATOM 1107 C CA . PHE A 1 139 ? -11.342 -6.138 0.536 1.00 80.69 139 PHE A CA 1
ATOM 1108 C C . PHE A 1 139 ? -11.319 -7.337 1.487 1.00 80.69 139 PHE A C 1
ATOM 1110 O O . PHE A 1 139 ? -12.341 -7.640 2.100 1.00 80.69 139 PHE A O 1
ATOM 1117 N N . ALA A 1 140 ? -10.171 -7.991 1.673 1.00 80.38 140 ALA A N 1
ATOM 1118 C CA . ALA A 1 140 ? -10.035 -9.106 2.613 1.00 80.38 140 ALA A CA 1
ATOM 1119 C C . ALA A 1 140 ? -10.382 -8.675 4.046 1.00 80.38 140 ALA A C 1
ATOM 1121 O O . ALA A 1 140 ? -11.106 -9.360 4.768 1.00 80.38 140 ALA A O 1
ATOM 1122 N N . LYS A 1 141 ? -9.928 -7.485 4.440 1.00 71.50 141 LYS A N 1
ATOM 1123 C CA . LYS A 1 141 ? -10.232 -6.873 5.731 1.00 71.50 141 LYS A CA 1
ATOM 1124 C C . LYS A 1 141 ? -11.710 -6.524 5.876 1.00 71.50 141 LYS A C 1
ATOM 1126 O O . LYS A 1 141 ? -12.287 -6.759 6.939 1.00 71.50 141 LYS A O 1
ATOM 1131 N N . PHE A 1 142 ? -12.331 -6.007 4.816 1.00 71.50 142 PHE A N 1
ATOM 1132 C CA . PHE A 1 142 ? -13.772 -5.776 4.781 1.00 71.50 142 PHE A CA 1
ATOM 1133 C C . PHE A 1 142 ? -14.558 -7.080 4.948 1.00 71.50 142 PHE A C 1
ATOM 1135 O O . PHE A 1 142 ? -15.435 -7.158 5.808 1.00 71.50 142 PHE A O 1
ATOM 1142 N N . ALA A 1 143 ? -14.204 -8.117 4.187 1.00 76.81 143 ALA A N 1
ATOM 1143 C CA . ALA A 1 143 ? -14.836 -9.428 4.256 1.00 76.81 143 ALA A CA 1
ATOM 1144 C C . ALA A 1 143 ? -14.673 -10.057 5.644 1.00 76.81 143 ALA A C 1
ATOM 1146 O O . ALA A 1 143 ? -15.651 -10.534 6.212 1.00 76.81 143 ALA A O 1
ATOM 1147 N N . PHE A 1 144 ? -13.475 -9.990 6.234 1.00 72.06 144 PHE A N 1
ATOM 1148 C CA . PHE A 1 144 ? -13.228 -10.457 7.596 1.00 72.06 144 PHE A CA 1
ATOM 1149 C C . PHE A 1 144 ? -14.117 -9.732 8.609 1.00 72.06 144 PHE A C 1
ATOM 1151 O O . PHE A 1 144 ? -14.754 -10.378 9.439 1.00 72.06 144 PHE A O 1
ATOM 1158 N N . MET A 1 145 ? -14.216 -8.402 8.522 1.00 62.78 145 MET A N 1
ATOM 1159 C CA . MET A 1 145 ? -15.068 -7.626 9.422 1.00 62.78 145 MET A CA 1
ATOM 1160 C C . MET A 1 145 ? -16.548 -7.973 9.233 1.00 62.78 145 MET A C 1
ATOM 1162 O O . MET A 1 145 ? -17.257 -8.160 10.215 1.00 62.78 145 MET A O 1
ATOM 1166 N N . HIS A 1 146 ? -17.010 -8.110 7.991 1.00 65.56 146 HIS A N 1
ATOM 1167 C CA . HIS A 1 146 ? -18.384 -8.493 7.683 1.00 6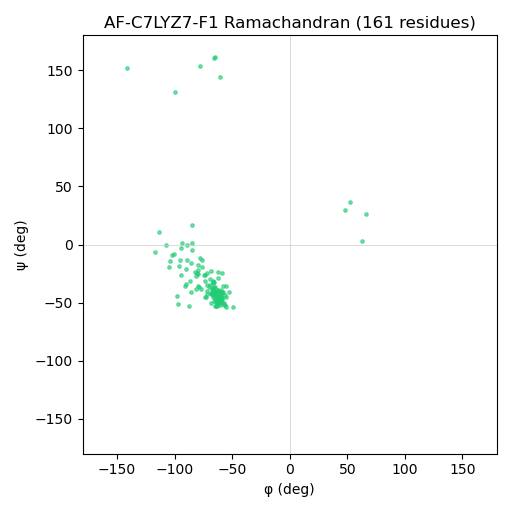5.56 146 HIS A CA 1
ATOM 1168 C C . HIS A 1 146 ? -18.705 -9.910 8.197 1.00 65.56 146 HIS A C 1
ATOM 1170 O O . HIS A 1 146 ? -19.662 -10.100 8.944 1.00 65.56 146 HIS A O 1
ATOM 1176 N N . LEU A 1 147 ? -17.878 -10.908 7.881 1.00 67.44 147 LEU A N 1
ATOM 1177 C CA . LEU A 1 147 ? -18.096 -12.301 8.281 1.00 67.44 147 LEU A CA 1
ATOM 1178 C C . LEU A 1 147 ? -17.999 -12.492 9.803 1.00 67.44 147 LEU A C 1
ATOM 1180 O O . LEU A 1 147 ? -18.855 -13.146 10.397 1.00 67.44 147 LEU A O 1
ATOM 1184 N N . ALA A 1 148 ? -17.005 -11.887 10.457 1.00 66.50 148 ALA A N 1
ATOM 1185 C CA . ALA A 1 148 ? -16.799 -12.036 11.897 1.00 66.50 148 ALA A CA 1
ATOM 1186 C C . ALA A 1 148 ? -17.826 -11.264 12.747 1.00 66.50 148 ALA A C 1
ATOM 1188 O O . ALA A 1 148 ? -18.138 -11.693 13.862 1.00 66.50 148 ALA A O 1
ATOM 1189 N N . LEU A 1 149 ? -18.335 -10.126 12.255 1.00 55.75 149 LEU A N 1
ATOM 1190 C CA . LEU A 1 149 ? -19.295 -9.285 12.979 1.00 55.75 149 LEU A CA 1
ATOM 1191 C C . LEU A 1 149 ? -20.743 -9.745 12.759 1.00 55.75 149 LEU A C 1
ATOM 1193 O O . LEU A 1 149 ? -21.514 -9.780 13.714 1.00 55.75 149 LEU A O 1
ATOM 1197 N N . PHE A 1 150 ? -21.112 -10.135 11.534 1.00 54.19 150 PHE A N 1
ATOM 1198 C CA . PHE A 1 150 ? -22.484 -10.548 11.213 1.00 54.19 150 PHE A CA 1
ATOM 1199 C C . PHE A 1 150 ? -22.731 -12.053 11.396 1.00 54.19 150 PHE A C 1
ATOM 1201 O O . PHE A 1 150 ? -23.870 -12.453 11.627 1.00 54.19 150 PHE A O 1
ATOM 1208 N N . GLY A 1 151 ? -21.687 -12.891 11.396 1.00 47.56 151 GLY A N 1
ATOM 1209 C CA . GLY A 1 151 ? -21.813 -14.335 11.634 1.00 47.56 151 GLY A CA 1
ATOM 1210 C C . GLY A 1 151 ? -22.210 -14.716 13.067 1.00 47.56 151 GLY A C 1
ATOM 1211 O O . GLY A 1 151 ? -22.784 -15.780 13.280 1.00 47.56 151 GLY A O 1
ATOM 1212 N N . ARG A 1 152 ? -21.971 -13.845 14.059 1.00 50.81 152 ARG A N 1
ATOM 1213 C CA . ARG A 1 152 ? -22.311 -14.111 15.472 1.00 50.81 152 ARG A CA 1
ATOM 1214 C C . ARG A 1 152 ? -23.751 -13.763 15.860 1.00 50.81 152 ARG A C 1
ATOM 1216 O O . ARG A 1 152 ? -24.159 -14.078 16.966 1.00 50.81 152 ARG A O 1
ATOM 1223 N N . SER A 1 153 ? -24.551 -13.174 14.970 1.00 49.56 153 SER A N 1
ATOM 1224 C CA . SER A 1 153 ? -25.922 -12.745 15.300 1.00 49.56 153 SER A CA 1
ATOM 1225 C C . SER A 1 153 ? -26.989 -13.848 15.160 1.00 49.56 153 SER A C 1
ATOM 1227 O O . SER A 1 153 ? -28.175 -13.530 15.082 1.00 49.56 153 SER A O 1
ATOM 1229 N N . ARG A 1 154 ? -26.610 -15.133 15.093 1.00 51.53 154 ARG A N 1
ATOM 1230 C CA . ARG A 1 154 ? -27.561 -16.247 14.890 1.00 51.53 154 ARG A CA 1
ATOM 1231 C C . ARG A 1 154 ? -27.635 -17.250 16.055 1.00 51.53 154 ARG A C 1
ATOM 1233 O O . ARG A 1 154 ? -28.520 -18.095 16.040 1.00 51.53 154 ARG A O 1
ATOM 1240 N N . SER A 1 155 ? -26.785 -17.146 17.082 1.00 47.31 155 SER A N 1
ATOM 1241 C CA . SER A 1 155 ? -26.853 -18.037 18.258 1.00 47.31 155 SER A CA 1
ATOM 1242 C C . SER A 1 155 ? -27.930 -17.656 19.278 1.00 47.31 155 SER A C 1
ATOM 1244 O O . SER A 1 155 ? -28.334 -18.506 20.064 1.00 47.31 155 SER A O 1
ATOM 1246 N N . ASP A 1 156 ? -28.440 -16.424 19.241 1.00 48.88 156 ASP A N 1
ATOM 1247 C CA . ASP A 1 156 ? -29.390 -15.943 20.256 1.00 48.88 156 ASP A CA 1
ATOM 1248 C C . ASP A 1 156 ? -30.856 -16.242 19.885 1.00 48.88 156 ASP A C 1
ATOM 1250 O O . ASP A 1 156 ? -31.732 -16.194 20.739 1.00 48.88 156 ASP A O 1
ATOM 1254 N N . LEU A 1 157 ? -31.129 -16.625 18.629 1.00 54.31 157 LEU A N 1
ATOM 1255 C CA . LEU A 1 157 ? -32.487 -16.914 18.143 1.00 54.31 157 LEU A CA 1
ATOM 1256 C C . LEU A 1 157 ? -32.952 -18.355 18.416 1.00 54.31 157 LEU A C 1
ATOM 1258 O O . LEU A 1 157 ? -34.148 -18.623 18.370 1.00 54.31 157 LEU A O 1
ATOM 1262 N N . HIS A 1 158 ? -32.039 -19.280 18.737 1.00 49.34 158 HIS A N 1
ATOM 1263 C CA . HIS A 1 158 ? -32.398 -20.655 19.115 1.00 49.34 158 HIS A CA 1
ATOM 1264 C C . HIS A 1 158 ? -32.483 -20.878 20.630 1.00 49.34 158 HIS A C 1
ATOM 1266 O O . HIS A 1 158 ? -33.132 -21.826 21.061 1.00 49.34 158 HIS A O 1
ATOM 1272 N N . ALA A 1 159 ? -31.896 -19.995 21.445 1.00 54.06 159 ALA A N 1
ATOM 1273 C CA . ALA A 1 159 ? -32.000 -20.081 22.903 1.00 54.06 159 ALA A CA 1
ATOM 1274 C C . ALA A 1 159 ? -33.372 -19.617 23.438 1.00 54.06 159 ALA A C 1
ATOM 1276 O O . ALA A 1 159 ? -33.751 -19.989 24.546 1.00 54.06 159 ALA A O 1
ATOM 1277 N N . GLU A 1 160 ? -34.129 -18.845 22.652 1.00 49.34 160 GLU A N 1
ATOM 1278 C CA . GLU A 1 160 ? -35.459 -18.337 23.023 1.00 49.34 160 GLU A CA 1
ATOM 1279 C C . GLU A 1 160 ? -36.614 -19.215 22.503 1.00 49.34 160 GLU A C 1
ATOM 1281 O O . GLU A 1 160 ? -37.730 -19.102 22.988 1.00 49.34 160 GLU A O 1
ATOM 1286 N N . GLN A 1 161 ? -36.355 -20.147 21.576 1.00 54.44 161 GLN A N 1
ATOM 1287 C CA . GLN A 1 161 ? -37.365 -21.106 21.089 1.00 54.44 161 GLN A CA 1
ATOM 1288 C C . GLN A 1 161 ? -37.442 -22.406 21.912 1.00 54.44 161 GLN A C 1
ATOM 1290 O O . GLN A 1 161 ? -38.232 -23.288 21.584 1.00 54.44 161 GLN A O 1
ATOM 1295 N N . ILE A 1 162 ? -36.616 -22.544 22.957 1.00 56.28 162 ILE A N 1
ATOM 1296 C CA . ILE A 1 162 ? -36.594 -23.711 23.863 1.00 56.28 162 ILE A CA 1
ATOM 1297 C C . ILE A 1 162 ? -37.059 -23.320 25.291 1.00 56.28 162 ILE A C 1
ATOM 1299 O O . ILE A 1 162 ? -36.948 -24.105 26.230 1.00 56.28 162 ILE A O 1
ATOM 1303 N N . ARG A 1 163 ? -37.616 -22.115 25.476 1.00 43.56 163 ARG A N 1
ATOM 1304 C CA . ARG A 1 163 ? -38.365 -21.716 26.683 1.00 43.56 163 ARG A CA 1
ATOM 1305 C C . ARG A 1 163 ? -39.846 -21.595 26.373 1.00 43.56 163 ARG A C 1
ATOM 1307 O O . ARG A 1 163 ? -40.626 -21.846 27.315 1.00 43.56 163 ARG A O 1
#

Nearest PDB structures (foldseek):
  8dt0-assembly1_A  TM=3.850E-01  e=6.831E+00  synthetic construct
  7xge-assembly3_E  TM=3.763E-01  e=6.175E+00  synthetic construct

Organism: Acidimicrobium ferrooxidans (strain DSM 10331 / JCM 15462 / NBRC 103882 / ICP) (NCBI:txid525909)

Solvent-accessible surface area (backbone atoms only — not comparable to full-atom values): 8902 Å² total; per-residue (Å²): 138,73,75,67,68,54,62,78,68,59,50,71,70,52,57,66,52,53,57,52,46,51,40,47,52,51,41,56,46,57,27,51,52,49,21,51,52,43,27,46,43,37,37,71,70,62,58,76,41,56,70,41,58,19,42,49,48,12,43,58,66,22,48,65,60,35,53,50,44,39,40,61,66,60,62,66,65,86,78,75,90,55,51,68,78,59,44,51,62,52,50,53,50,51,50,50,50,41,53,52,26,25,51,48,21,38,53,49,39,54,51,33,56,75,71,67,50,51,73,68,54,38,48,51,48,33,55,49,38,35,51,48,40,53,52,52,52,51,50,52,50,49,50,50,52,50,52,67,62,62,64,65,76,62,69,70,69,62,68,65,76,78,114

Mean predicted aligned error: 12.02 Å

Foldseek 3Di:
DPPVVCVVVVCVVVVVVVLLVVLLLVLLVVLLVQLLVQLCCCCPPVNPDDLLVSLLVSLVVSLVVSVVSCDCPSPVDDDDPCVVVVVVVVVVLSVVLSVQLSVQLVVQLVVCVVVVHDPVVNSCSSSVSSSVSSVVSSVVVVVCCCCVVVVPPPPVVVVVVVD

InterPro domains:
  IPR007267 GtrA/DPMS, transmembrane domain [PF04138] (39-114)

Sequence (163 aa):
MGRRLLEVVGLRRFVPLWDRFWRYAAGSAATAVLSQLVLLVVYSLWHLLDARDAAIVATLVGIPPSYWLNRSWAWRRRDRSSLAREVLPYVAMSLTSLIVSTWAVDVAHAHALALGASRLDQDIVVQGTYFASFVVLWFAKFAFMHLALFGRSRSDLHAEQIR

Radius of gyration: 20.98 Å; Cα contacts (8 Å, |Δi|>4): 108; chains: 1; bounding box: 62×36×49 Å